Protein AF-A0AA37WS68-F1 (afdb_monomer_lite)

Sequence (68 aa):
MQSQCVTYRVLERLDGRFDIEVTGTNGFTVQREGFTSVTEADAALRDLRAALSIRRWHLVPQGGPALA

pLDDT: mean 74.16, std 18.45, range [37.34, 92.5]

Radius of gyration: 13.08 Å; chains: 1; bounding box: 28×22×41 Å

Foldseek 3Di:
DDDKDKDWDWDQDPVRWIKIWIAIPVGDIAIDTGHNDPVSVVVVVVVVVVCVVVDVDPPPRPDPDDDD

Structure (mmCIF, N/CA/C/O backbone):
data_AF-A0AA37WS68-F1
#
_entry.id   AF-A0AA37WS68-F1
#
loop_
_atom_site.group_PDB
_atom_site.id
_atom_site.type_symbol
_atom_site.label_atom_id
_atom_site.label_alt_id
_atom_site.label_comp_id
_atom_site.label_asym_id
_atom_site.label_entity_id
_atom_site.label_seq_id
_atom_site.pdbx_PDB_ins_code
_atom_site.Cartn_x
_atom_site.Cartn_y
_atom_site.Cartn_z
_atom_site.occupancy
_atom_site.B_iso_or_equiv
_atom_site.auth_seq_id
_atom_site.auth_comp_id
_atom_site.auth_asym_id
_atom_site.auth_atom_id
_atom_site.pdbx_PDB_model_num
ATOM 1 N N . MET A 1 1 ? 6.722 -0.700 -26.622 1.00 46.50 1 MET A N 1
ATOM 2 C CA . MET A 1 1 ? 6.787 0.033 -25.339 1.00 46.50 1 MET A CA 1
ATOM 3 C C . MET A 1 1 ? 5.995 -0.801 -24.342 1.00 46.50 1 MET A C 1
ATOM 5 O O . MET A 1 1 ? 4.789 -0.888 -24.502 1.00 46.50 1 MET A O 1
ATOM 9 N N . GLN A 1 2 ? 6.648 -1.567 -23.461 1.00 52.41 2 GLN A N 1
ATOM 10 C CA . GLN A 1 2 ? 5.920 -2.445 -22.533 1.00 52.41 2 GLN A CA 1
ATOM 11 C C . GLN A 1 2 ? 5.305 -1.589 -21.421 1.00 52.41 2 GLN A C 1
ATOM 13 O O . GLN A 1 2 ? 6.030 -0.864 -20.737 1.00 52.41 2 GLN A O 1
ATOM 18 N N . SER A 1 3 ? 3.982 -1.642 -21.281 1.00 55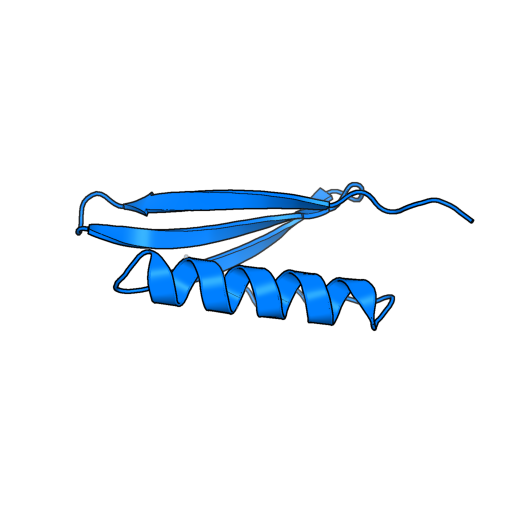.66 3 SER A N 1
ATOM 19 C CA . SER A 1 3 ? 3.269 -1.064 -20.145 1.00 55.66 3 SER A CA 1
ATOM 20 C C . SER A 1 3 ? 3.705 -1.811 -18.887 1.00 55.66 3 SER A C 1
ATOM 22 O O . SER A 1 3 ? 3.439 -3.003 -18.762 1.00 55.66 3 SER A O 1
ATOM 24 N N . GLN A 1 4 ? 4.423 -1.147 -17.981 1.00 62.09 4 GLN A N 1
ATOM 25 C CA . GLN A 1 4 ? 4.681 -1.713 -16.659 1.00 62.09 4 GLN A CA 1
ATOM 26 C C . GLN A 1 4 ? 3.384 -1.617 -15.859 1.00 62.09 4 GLN A C 1
ATOM 28 O O . GLN A 1 4 ? 2.861 -0.518 -15.669 1.00 62.09 4 GLN A O 1
ATOM 33 N N . CYS A 1 5 ? 2.856 -2.756 -15.420 1.00 68.88 5 CYS A N 1
ATOM 34 C CA . CYS A 1 5 ? 1.735 -2.771 -14.490 1.00 68.88 5 CYS A CA 1
ATOM 35 C C . CYS A 1 5 ? 2.293 -2.759 -13.064 1.00 68.88 5 CYS A C 1
ATOM 37 O O . CYS A 1 5 ? 3.297 -3.403 -12.758 1.00 68.88 5 CYS A O 1
ATOM 39 N N . VAL A 1 6 ? 1.646 -2.001 -12.192 1.00 81.50 6 VAL A N 1
ATOM 40 C CA . VAL A 1 6 ? 1.972 -1.923 -10.768 1.00 81.50 6 VAL A CA 1
ATOM 41 C C . VAL A 1 6 ? 0.705 -2.219 -9.984 1.00 81.50 6 VAL A C 1
ATOM 43 O O . VAL A 1 6 ? -0.363 -1.695 -10.301 1.00 81.50 6 VAL A O 1
ATOM 46 N N . THR A 1 7 ? 0.824 -3.090 -8.991 1.00 86.19 7 THR A N 1
ATOM 47 C CA . THR A 1 7 ? -0.252 -3.441 -8.064 1.00 86.19 7 THR A CA 1
ATOM 48 C C . THR A 1 7 ? -0.029 -2.684 -6.769 1.00 86.19 7 THR A C 1
ATOM 50 O O . THR A 1 7 ? 1.083 -2.682 -6.249 1.00 86.19 7 THR A O 1
ATOM 53 N N . TYR A 1 8 ? -1.083 -2.063 -6.252 1.00 85.00 8 TYR A N 1
ATOM 54 C CA . TYR A 1 8 ? -1.049 -1.323 -4.996 1.00 85.00 8 TYR A CA 1
ATOM 55 C C . TYR A 1 8 ? -1.941 -2.019 -3.974 1.00 85.00 8 TYR A C 1
ATOM 57 O O . TYR A 1 8 ? -3.057 -2.422 -4.311 1.00 85.00 8 TYR A O 1
ATOM 65 N N . ARG A 1 9 ? -1.473 -2.142 -2.735 1.00 87.31 9 ARG A N 1
ATOM 66 C CA . ARG A 1 9 ? -2.240 -2.708 -1.620 1.00 87.31 9 ARG A CA 1
ATOM 67 C C . ARG A 1 9 ? -2.076 -1.818 -0.398 1.00 87.31 9 ARG A C 1
ATOM 69 O O . ARG A 1 9 ? -0.976 -1.351 -0.126 1.00 87.31 9 ARG A O 1
ATOM 76 N N . VAL A 1 10 ? -3.170 -1.602 0.323 1.00 87.88 10 VAL A N 1
ATOM 77 C CA . VAL A 1 10 ? -3.155 -1.002 1.661 1.00 87.88 1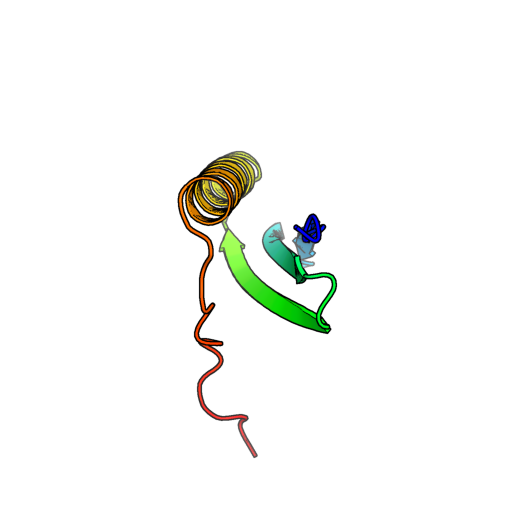0 VAL A CA 1
ATOM 78 C C . VAL A 1 10 ? -3.416 -2.131 2.648 1.00 87.88 10 VAL A C 1
ATOM 80 O O . VAL A 1 10 ? -4.364 -2.896 2.469 1.00 87.88 10 VAL A O 1
ATOM 83 N N . LEU A 1 11 ? -2.544 -2.271 3.636 1.00 89.06 11 LEU A N 1
ATOM 84 C CA . LEU A 1 11 ? -2.582 -3.322 4.644 1.00 89.06 11 LEU A CA 1
ATOM 85 C C . LEU A 1 11 ? -2.839 -2.667 5.996 1.00 89.06 11 LEU A C 1
ATOM 87 O O . LEU A 1 11 ? -2.083 -1.796 6.409 1.00 89.06 11 LEU A O 1
ATOM 91 N N . GLU A 1 12 ? -3.898 -3.078 6.681 1.00 91.19 12 GLU A N 1
ATOM 92 C CA . GLU A 1 12 ? -4.127 -2.681 8.068 1.00 91.19 12 GLU A CA 1
ATOM 93 C C . GLU A 1 12 ? -3.387 -3.648 8.997 1.00 91.19 12 GLU A C 1
ATOM 95 O O . GLU A 1 12 ? -3.487 -4.871 8.866 1.00 91.19 12 GLU A O 1
ATOM 100 N N . ARG A 1 13 ? -2.608 -3.091 9.919 1.00 89.50 13 ARG A N 1
ATOM 101 C CA . ARG A 1 13 ? -1.852 -3.818 10.934 1.00 89.50 13 ARG A CA 1
ATOM 102 C C . ARG A 1 13 ? -2.699 -4.007 12.188 1.00 89.50 13 ARG A C 1
ATOM 104 O O . ARG A 1 13 ? -3.605 -3.234 12.483 1.00 89.50 13 ARG A O 1
ATOM 111 N N . LEU A 1 14 ? -2.329 -5.002 12.993 1.00 90.88 14 LEU A 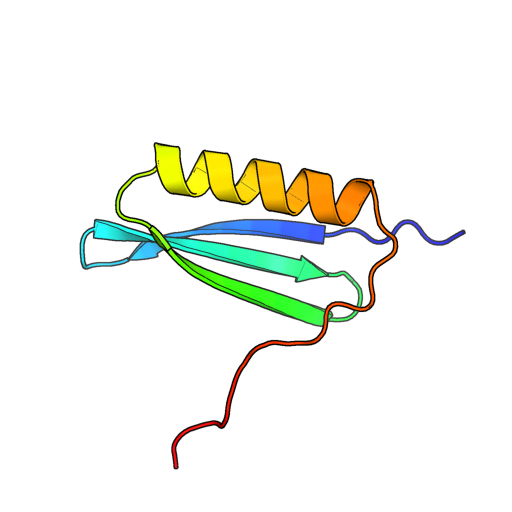N 1
ATOM 112 C CA . LEU A 1 14 ? -2.988 -5.297 14.273 1.00 90.88 14 LEU A CA 1
ATOM 113 C C . LEU A 1 14 ? -2.897 -4.149 15.297 1.00 90.88 14 LEU A C 1
ATOM 115 O O . LEU A 1 14 ? -3.683 -4.117 16.238 1.00 90.88 14 LEU A O 1
ATOM 119 N N . ASP A 1 15 ? -1.950 -3.221 15.130 1.00 91.06 15 ASP A N 1
ATOM 120 C CA . ASP A 1 15 ? -1.794 -2.020 15.960 1.00 91.06 15 ASP A CA 1
ATOM 121 C C . ASP A 1 15 ? -2.643 -0.827 15.471 1.00 91.06 15 ASP A C 1
ATOM 123 O O . ASP A 1 15 ? -2.510 0.277 16.000 1.00 91.06 15 ASP A O 1
ATOM 127 N N . GLY A 1 16 ? -3.511 -1.035 14.473 1.00 89.31 16 GLY A N 1
ATOM 128 C CA . GLY A 1 16 ? -4.373 -0.005 13.889 1.00 89.31 16 GLY A CA 1
ATOM 129 C C . GLY A 1 16 ? -3.653 0.947 12.931 1.00 89.31 16 GLY A C 1
ATOM 130 O O . GLY A 1 16 ? -4.235 1.947 12.513 1.00 89.31 16 GLY A O 1
ATOM 131 N N . ARG A 1 17 ? -2.387 0.672 12.589 1.00 92.50 17 ARG A N 1
ATOM 132 C CA . ARG A 1 17 ? -1.650 1.417 11.562 1.00 92.50 17 ARG A CA 1
ATOM 133 C C . ARG A 1 17 ? -1.875 0.821 10.181 1.00 92.50 17 ARG A C 1
ATOM 135 O O . ARG A 1 17 ? -2.250 -0.338 10.037 1.00 92.50 17 ARG A O 1
ATOM 142 N N . PHE A 1 18 ? -1.590 1.610 9.157 1.00 89.44 18 PHE A N 1
ATOM 143 C CA . PHE A 1 18 ? -1.703 1.204 7.766 1.00 89.44 18 PHE A CA 1
ATOM 144 C C . PHE A 1 18 ? -0.326 1.185 7.112 1.00 89.44 18 PHE A C 1
ATOM 146 O O . PHE A 1 18 ? 0.481 2.091 7.315 1.00 89.44 18 PHE A O 1
ATOM 153 N N . ASP A 1 19 ? -0.093 0.177 6.285 1.00 90.88 19 ASP A N 1
ATOM 154 C CA . ASP A 1 19 ? 1.064 0.066 5.410 1.00 90.88 19 ASP A CA 1
ATOM 155 C C . ASP A 1 19 ? 0.593 0.084 3.952 1.00 90.88 19 ASP A C 1
ATOM 157 O O . ASP A 1 19 ? -0.537 -0.287 3.630 1.00 90.88 19 ASP A O 1
ATOM 161 N N . ILE A 1 20 ? 1.465 0.515 3.049 1.00 89.69 20 ILE A N 1
ATOM 162 C CA . ILE A 1 20 ? 1.228 0.530 1.608 1.00 89.69 20 ILE A CA 1
ATOM 163 C C . ILE A 1 20 ? 2.293 -0.323 0.945 1.00 89.69 20 ILE A C 1
ATOM 165 O O . ILE A 1 20 ? 3.483 -0.070 1.111 1.00 89.69 20 ILE A O 1
ATOM 169 N N . GLU A 1 21 ? 1.862 -1.283 0.140 1.00 89.88 21 GLU A N 1
ATOM 170 C CA . GLU A 1 21 ? 2.722 -2.128 -0.677 1.00 89.88 21 GLU A CA 1
ATOM 171 C C . GLU A 1 21 ? 2.495 -1.815 -2.160 1.00 89.88 21 GLU A C 1
ATOM 173 O O . GLU A 1 21 ? 1.358 -1.756 -2.638 1.00 89.88 21 GLU A O 1
ATOM 178 N N . VAL A 1 22 ? 3.585 -1.628 -2.903 1.00 86.50 22 VAL A N 1
ATOM 179 C CA . VAL A 1 22 ? 3.579 -1.429 -4.353 1.00 86.50 22 VAL A CA 1
ATOM 180 C C . VAL A 1 22 ? 4.432 -2.502 -5.005 1.00 86.50 22 VAL A C 1
ATOM 182 O O . VAL A 1 22 ? 5.645 -2.519 -4.821 1.00 86.50 22 VAL A O 1
ATOM 185 N N . THR A 1 23 ? 3.808 -3.366 -5.800 1.00 85.88 23 THR A N 1
ATOM 186 C CA . THR A 1 23 ? 4.490 -4.449 -6.520 1.00 85.88 23 THR A CA 1
ATOM 187 C C . THR A 1 23 ? 4.502 -4.167 -8.018 1.00 85.88 23 THR A C 1
ATOM 189 O O . THR A 1 23 ? 3.446 -4.020 -8.634 1.00 85.88 23 THR A O 1
ATOM 192 N N . GLY A 1 24 ? 5.688 -4.094 -8.618 1.00 83.44 24 GLY A N 1
ATOM 193 C CA . GLY A 1 24 ? 5.869 -3.961 -10.063 1.00 83.44 24 GLY A CA 1
ATOM 194 C C . GLY A 1 24 ? 5.872 -5.302 -10.794 1.00 83.44 24 GLY A C 1
ATOM 195 O O . GLY A 1 24 ? 6.249 -6.332 -10.243 1.00 83.44 24 GLY A O 1
ATOM 196 N N . THR A 1 25 ? 5.518 -5.301 -12.083 1.00 77.69 25 THR A N 1
ATOM 197 C CA . THR A 1 25 ? 5.556 -6.501 -12.952 1.00 77.69 25 THR A CA 1
ATOM 198 C C . THR A 1 25 ? 6.939 -7.131 -13.130 1.00 77.69 25 THR A C 1
ATOM 200 O O . THR A 1 25 ? 7.044 -8.263 -13.583 1.00 77.69 25 THR A O 1
ATOM 203 N N . ASN A 1 26 ? 8.005 -6.405 -12.808 1.00 74.56 26 ASN A N 1
ATOM 204 C CA . ASN A 1 26 ? 9.387 -6.894 -12.791 1.00 74.56 26 ASN A CA 1
ATOM 205 C C . ASN A 1 26 ? 9.790 -7.495 -11.430 1.00 74.56 26 ASN A C 1
ATOM 207 O O . ASN A 1 26 ? 10.968 -7.777 -11.225 1.00 74.56 26 ASN A O 1
ATOM 211 N N . GLY A 1 27 ? 8.837 -7.666 -10.510 1.00 75.94 27 GLY A N 1
ATOM 212 C CA . GLY A 1 27 ? 9.058 -8.297 -9.214 1.00 75.94 27 GLY A CA 1
ATOM 213 C C . GLY A 1 27 ? 9.679 -7.391 -8.153 1.00 75.94 27 GLY A C 1
ATOM 214 O O . GLY A 1 27 ? 10.031 -7.901 -7.094 1.00 75.94 27 GLY A O 1
ATOM 215 N N . PHE A 1 28 ? 9.818 -6.074 -8.385 1.00 81.75 28 PHE A N 1
ATOM 216 C CA . PHE A 1 28 ? 10.130 -5.179 -7.265 1.00 81.75 28 PHE A CA 1
ATOM 217 C C . PHE A 1 28 ? 8.902 -5.026 -6.376 1.00 81.75 28 PHE A C 1
ATOM 219 O O . PHE A 1 28 ? 7.783 -4.883 -6.873 1.00 81.75 28 PHE A O 1
ATOM 226 N N . THR A 1 29 ? 9.144 -4.945 -5.074 1.00 83.44 29 THR A N 1
ATOM 227 C CA . THR A 1 29 ? 8.147 -4.540 -4.090 1.00 83.44 29 THR A CA 1
ATOM 228 C C . THR A 1 29 ? 8.708 -3.373 -3.291 1.00 83.44 29 THR A C 1
ATOM 230 O O . THR A 1 29 ? 9.855 -3.410 -2.849 1.00 83.44 29 THR A O 1
ATOM 233 N N . VAL A 1 30 ? 7.918 -2.314 -3.143 1.00 83.00 30 VAL A N 1
ATOM 234 C CA . VAL A 1 30 ? 8.222 -1.165 -2.286 1.00 83.00 30 VAL A CA 1
ATOM 235 C C . VAL A 1 30 ? 7.145 -1.095 -1.221 1.00 83.00 30 VAL A C 1
ATOM 237 O O . VAL A 1 30 ? 5.962 -1.049 -1.553 1.00 83.00 30 VAL A O 1
ATOM 240 N N . GLN A 1 31 ? 7.553 -1.055 0.042 1.00 85.31 31 GLN A N 1
ATOM 241 C CA . GLN A 1 31 ? 6.648 -0.916 1.173 1.00 85.31 31 GLN A CA 1
ATOM 242 C C . GLN A 1 31 ? 6.878 0.431 1.859 1.00 85.31 31 GLN A C 1
ATOM 244 O O . GLN A 1 31 ? 8.013 0.881 2.020 1.00 85.31 31 GLN A O 1
ATOM 249 N N . ARG A 1 32 ? 5.790 1.096 2.243 1.00 86.19 32 ARG A N 1
ATOM 250 C CA . ARG A 1 32 ? 5.796 2.230 3.168 1.00 86.19 32 ARG A CA 1
ATOM 251 C C . ARG A 1 32 ? 4.951 1.865 4.369 1.00 86.19 32 ARG A C 1
ATOM 253 O O . ARG A 1 32 ? 3.815 1.444 4.192 1.00 86.19 32 ARG A O 1
ATOM 260 N N . GLU A 1 33 ? 5.500 2.043 5.560 1.00 89.50 33 GLU A N 1
ATOM 261 C CA . GLU A 1 33 ? 4.873 1.570 6.789 1.00 89.50 33 GLU A CA 1
ATOM 262 C C . GLU A 1 33 ? 4.445 2.704 7.716 1.00 89.50 33 GLU A C 1
ATOM 264 O O . GLU A 1 33 ? 5.015 3.797 7.693 1.00 89.50 33 GLU A O 1
ATOM 269 N N . GLY A 1 34 ? 3.497 2.390 8.598 1.00 86.25 34 GLY A N 1
ATOM 270 C CA . GLY A 1 34 ? 3.260 3.156 9.817 1.00 86.25 34 GLY A CA 1
ATOM 271 C C . GLY A 1 34 ? 2.371 4.387 9.660 1.00 86.25 34 GLY A C 1
ATOM 272 O O . GLY A 1 34 ? 2.475 5.305 10.473 1.00 86.25 34 GLY A O 1
ATOM 273 N N . PHE A 1 35 ? 1.487 4.413 8.663 1.00 89.94 35 PHE A N 1
ATOM 274 C CA . PHE A 1 35 ? 0.467 5.454 8.552 1.00 89.94 35 PHE A CA 1
ATOM 275 C C . PHE A 1 35 ? -0.546 5.312 9.688 1.00 89.94 35 PHE A C 1
ATOM 277 O O . PHE A 1 35 ? -0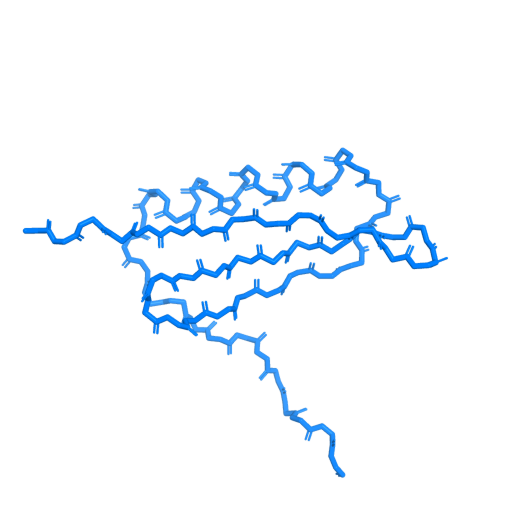.971 4.208 10.023 1.00 89.94 35 PHE A O 1
ATOM 284 N N . THR A 1 36 ? -0.947 6.426 10.295 1.00 90.12 36 THR A N 1
ATOM 285 C CA . THR A 1 36 ? -1.823 6.397 11.479 1.00 90.12 36 THR A CA 1
ATOM 286 C C . THR A 1 36 ? -3.304 6.419 11.121 1.00 90.12 36 THR A C 1
ATOM 288 O O . THR A 1 36 ? -4.159 6.190 11.973 1.00 90.12 36 THR A O 1
ATOM 291 N N . SER A 1 37 ? -3.620 6.692 9.854 1.00 87.88 37 SER A N 1
ATOM 292 C CA . SER A 1 37 ? -4.989 6.752 9.359 1.00 87.88 37 SER A CA 1
ATOM 293 C C . SER A 1 37 ? -5.095 6.329 7.896 1.00 87.88 37 SER A C 1
ATOM 295 O O . SER A 1 37 ? -4.151 6.464 7.113 1.00 87.88 37 SER A O 1
ATOM 297 N N . VAL A 1 38 ? -6.296 5.891 7.508 1.00 85.94 38 VAL A N 1
ATOM 298 C CA . VAL A 1 38 ? -6.639 5.583 6.111 1.00 85.94 38 VAL A CA 1
ATOM 299 C C . VAL A 1 38 ? -6.440 6.802 5.208 1.00 85.94 38 VAL A C 1
ATOM 301 O O . VAL A 1 38 ? -5.983 6.654 4.082 1.00 85.94 38 VAL A O 1
ATOM 304 N N . THR A 1 39 ? -6.738 8.011 5.695 1.00 88.38 39 THR A N 1
ATOM 305 C CA . THR A 1 39 ? -6.568 9.255 4.927 1.00 88.38 39 THR A CA 1
ATOM 306 C C . THR A 1 39 ? -5.100 9.531 4.608 1.00 88.38 39 THR A C 1
ATOM 308 O O . THR A 1 39 ? -4.780 9.885 3.475 1.00 88.38 39 THR A O 1
ATOM 311 N N . GLU A 1 40 ? -4.199 9.342 5.578 1.00 87.50 40 GLU A N 1
ATOM 312 C CA . GLU A 1 40 ? -2.754 9.459 5.345 1.00 87.50 40 GLU A CA 1
ATOM 313 C C . GLU A 1 40 ? -2.257 8.399 4.359 1.00 87.50 40 GLU A C 1
ATOM 315 O O . GLU A 1 40 ? -1.491 8.716 3.447 1.00 87.50 40 GLU A O 1
ATOM 320 N N . ALA A 1 41 ? -2.729 7.157 4.502 1.00 85.38 41 ALA A N 1
ATOM 321 C CA . ALA A 1 41 ? -2.369 6.075 3.596 1.00 85.38 41 ALA A CA 1
ATOM 322 C C . ALA A 1 41 ? -2.879 6.329 2.161 1.00 85.38 41 ALA A C 1
ATOM 324 O O . ALA A 1 41 ? -2.145 6.132 1.195 1.00 85.38 41 ALA A O 1
ATOM 325 N N . ASP A 1 42 ? -4.106 6.830 1.995 1.00 87.44 42 ASP A N 1
ATOM 326 C CA . ASP A 1 42 ? -4.671 7.185 0.686 1.00 87.44 42 ASP A CA 1
ATOM 327 C C . ASP A 1 42 ? -3.913 8.351 0.032 1.00 87.44 42 ASP A C 1
ATOM 329 O O . ASP A 1 42 ? -3.596 8.296 -1.159 1.00 87.44 42 ASP A O 1
ATOM 333 N N . ALA A 1 43 ? -3.552 9.382 0.803 1.00 87.25 43 ALA A N 1
ATOM 334 C CA . ALA A 1 43 ? -2.737 10.489 0.308 1.00 87.25 43 ALA A CA 1
ATOM 335 C C . ALA A 1 43 ? -1.358 10.000 -0.169 1.00 87.25 43 ALA A C 1
ATOM 337 O O . ALA A 1 43 ? -0.960 10.270 -1.304 1.00 87.25 43 ALA A O 1
ATOM 338 N N . ALA A 1 44 ? -0.672 9.191 0.644 1.00 86.12 44 ALA A N 1
ATOM 339 C CA . ALA A 1 44 ? 0.617 8.612 0.281 1.00 86.12 44 ALA A CA 1
ATOM 340 C C . ALA A 1 44 ? 0.523 7.675 -0.937 1.00 86.12 44 ALA A C 1
ATOM 342 O O . ALA A 1 44 ? 1.437 7.643 -1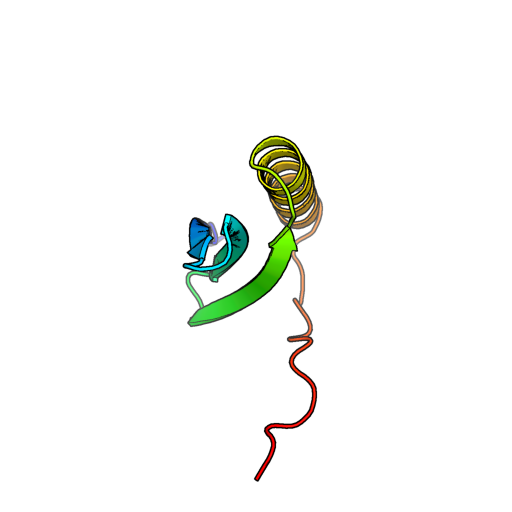.767 1.00 86.12 44 ALA A O 1
ATOM 343 N N . LEU A 1 45 ? -0.583 6.942 -1.084 1.00 85.44 45 LEU A N 1
ATOM 344 C CA . LEU A 1 45 ? -0.853 6.104 -2.250 1.00 85.44 45 LEU A CA 1
ATOM 345 C C . LEU A 1 45 ? -1.027 6.942 -3.527 1.00 85.44 45 LEU A C 1
ATOM 347 O O . LEU A 1 45 ? -0.496 6.577 -4.582 1.00 85.44 45 LEU A O 1
ATOM 351 N N . ARG A 1 46 ? -1.740 8.073 -3.453 1.00 86.00 46 ARG A N 1
ATOM 352 C CA . ARG A 1 46 ? -1.890 9.007 -4.584 1.00 86.00 46 ARG A CA 1
ATOM 353 C C . ARG A 1 46 ? -0.553 9.609 -4.993 1.00 86.00 46 ARG A C 1
ATOM 355 O O . ARG A 1 46 ? -0.257 9.635 -6.188 1.00 86.00 46 ARG A O 1
ATOM 362 N N . ASP A 1 47 ? 0.268 10.003 -4.025 1.00 84.56 47 ASP A N 1
ATOM 363 C CA . ASP A 1 47 ? 1.612 10.526 -4.279 1.00 84.56 47 ASP A CA 1
ATOM 364 C C . ASP A 1 47 ? 2.510 9.475 -4.939 1.00 84.56 47 ASP A C 1
ATOM 366 O O . ASP A 1 47 ? 3.195 9.770 -5.920 1.00 84.56 47 ASP A O 1
ATOM 370 N N . LEU A 1 48 ? 2.462 8.224 -4.466 1.00 79.38 48 LEU A N 1
ATOM 371 C CA . LEU A 1 48 ? 3.172 7.095 -5.075 1.00 79.38 48 LEU A CA 1
ATOM 372 C C . LEU A 1 48 ? 2.730 6.869 -6.524 1.00 79.38 48 LEU A C 1
ATOM 374 O O . LEU A 1 48 ? 3.568 6.748 -7.419 1.00 79.38 48 LEU A O 1
ATOM 378 N N . ARG A 1 49 ? 1.419 6.864 -6.780 1.00 80.88 49 ARG A N 1
ATOM 379 C CA . ARG A 1 49 ? 0.873 6.715 -8.133 1.00 80.88 49 ARG A CA 1
ATOM 380 C C . ARG A 1 49 ? 1.303 7.863 -9.048 1.00 80.88 49 ARG A C 1
ATOM 382 O O . ARG A 1 49 ? 1.660 7.615 -10.199 1.00 80.88 49 ARG A O 1
ATOM 389 N N . ALA A 1 50 ? 1.298 9.100 -8.552 1.00 81.88 50 ALA A N 1
ATOM 390 C CA . ALA A 1 50 ? 1.748 10.266 -9.306 1.00 81.88 50 ALA A CA 1
ATOM 391 C C . ALA A 1 50 ? 3.251 10.181 -9.614 1.00 81.88 50 ALA A C 1
ATOM 393 O O . ALA A 1 50 ? 3.652 10.342 -10.767 1.00 81.88 50 ALA A O 1
ATOM 394 N N . ALA A 1 51 ? 4.077 9.842 -8.622 1.00 75.62 51 ALA A N 1
ATOM 395 C CA . ALA A 1 51 ? 5.519 9.680 -8.787 1.00 75.62 51 ALA A CA 1
ATOM 396 C C . ALA A 1 51 ? 5.866 8.615 -9.840 1.00 75.62 51 ALA A C 1
ATOM 398 O O . ALA A 1 51 ? 6.716 8.857 -10.698 1.00 75.62 51 ALA A O 1
ATOM 399 N N . LEU A 1 52 ? 5.167 7.475 -9.827 1.00 73.38 52 LEU A N 1
ATOM 400 C CA . LEU A 1 52 ? 5.345 6.401 -10.810 1.00 73.38 52 LEU A CA 1
ATOM 401 C C . LEU A 1 52 ? 4.797 6.767 -12.197 1.00 73.38 52 LEU A C 1
ATOM 403 O O . LEU A 1 52 ? 5.352 6.346 -13.211 1.00 73.38 52 LEU A O 1
ATOM 407 N N . SER A 1 53 ? 3.737 7.576 -12.266 1.00 70.44 53 SER A N 1
ATOM 408 C CA . SER A 1 53 ? 3.147 8.022 -13.533 1.00 70.44 53 SER A CA 1
ATOM 409 C C . SER A 1 5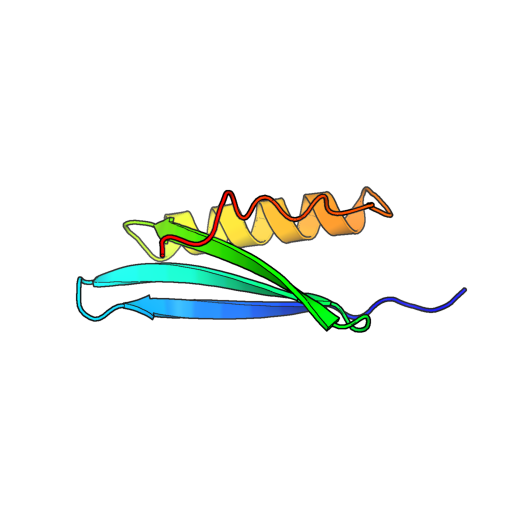3 ? 3.991 9.077 -14.250 1.00 70.44 53 SER A C 1
ATOM 411 O O . SER A 1 53 ? 4.022 9.101 -15.477 1.00 70.44 53 SER A O 1
ATOM 413 N N . ILE A 1 54 ? 4.648 9.974 -13.511 1.00 63.59 54 ILE A N 1
ATOM 414 C CA . ILE A 1 54 ? 5.442 11.076 -14.087 1.00 63.59 54 ILE A CA 1
ATOM 415 C C . ILE A 1 54 ? 6.788 10.559 -14.601 1.00 63.59 54 ILE A C 1
ATOM 417 O O . ILE A 1 54 ? 7.477 11.199 -15.398 1.00 63.59 54 ILE A O 1
ATOM 421 N N . ARG A 1 55 ? 7.225 9.414 -14.085 1.00 51.25 55 ARG A N 1
ATOM 422 C CA . ARG A 1 55 ? 8.642 9.180 -13.952 1.00 51.25 55 ARG A CA 1
ATOM 423 C C . ARG A 1 55 ? 8.869 7.666 -14.090 1.00 51.25 55 ARG A C 1
ATOM 425 O O . ARG A 1 55 ? 8.622 6.882 -13.187 1.00 51.25 55 ARG A O 1
ATOM 432 N N . ARG A 1 56 ? 9.353 7.270 -15.278 1.00 47.66 56 ARG A N 1
ATOM 433 C CA . ARG A 1 56 ? 9.876 5.934 -15.640 1.00 47.66 56 ARG A CA 1
ATOM 434 C C . ARG A 1 56 ? 11.059 5.593 -14.718 1.00 47.66 56 ARG A C 1
ATOM 436 O O . ARG A 1 56 ? 12.205 5.798 -15.105 1.00 47.66 56 ARG A O 1
ATOM 443 N N . TRP A 1 57 ? 10.803 5.227 -13.462 1.00 52.50 57 TRP A N 1
ATOM 444 C CA . TRP A 1 57 ? 11.836 5.210 -12.422 1.00 52.50 57 TRP A CA 1
ATOM 445 C C . TRP A 1 57 ? 12.510 3.867 -12.228 1.00 52.50 57 TRP A C 1
ATOM 447 O O . TRP A 1 57 ? 11.871 2.851 -11.974 1.00 52.50 57 TRP A O 1
ATOM 457 N N . HIS A 1 58 ? 13.841 3.950 -12.225 1.00 42.94 58 HIS A N 1
ATOM 458 C CA . HIS A 1 58 ? 14.700 3.248 -11.283 1.00 42.94 58 HIS A CA 1
ATOM 459 C C . HIS A 1 58 ? 14.213 3.543 -9.857 1.00 42.94 58 HIS A C 1
ATOM 461 O O . HIS A 1 58 ? 14.591 4.547 -9.252 1.00 42.94 58 HIS A O 1
ATOM 467 N N . LEU A 1 59 ? 13.336 2.698 -9.326 1.00 45.72 59 LEU A N 1
ATOM 468 C CA . LEU A 1 59 ? 13.108 2.645 -7.889 1.00 45.72 59 LEU A CA 1
ATOM 469 C C . LEU A 1 59 ? 14.378 2.063 -7.272 1.00 45.72 59 LEU A C 1
ATOM 471 O O . LEU A 1 59 ? 14.699 0.898 -7.488 1.00 45.72 59 LEU A O 1
ATOM 475 N N . VAL A 1 60 ? 15.134 2.894 -6.556 1.00 41.66 60 VAL A N 1
ATOM 476 C CA . VAL A 1 60 ? 16.172 2.394 -5.655 1.00 41.66 60 VAL A CA 1
ATOM 477 C C . VAL A 1 60 ? 15.422 1.718 -4.508 1.00 41.66 60 VAL A C 1
ATOM 479 O O . VAL A 1 60 ? 14.652 2.411 -3.835 1.00 41.66 60 VAL A O 1
ATOM 482 N N . PRO A 1 61 ? 15.575 0.401 -4.293 1.00 42.69 61 PRO A N 1
ATOM 483 C CA . PRO A 1 61 ? 14.967 -0.251 -3.148 1.00 42.69 61 PRO A CA 1
ATOM 484 C C . PRO A 1 61 ? 15.611 0.343 -1.895 1.00 42.69 61 PRO A C 1
ATOM 486 O O . PRO A 1 61 ? 16.753 0.040 -1.565 1.00 42.69 61 PRO A O 1
ATOM 489 N N . GLN A 1 62 ? 14.905 1.242 -1.214 1.00 45.22 62 GLN A N 1
ATOM 490 C CA . GLN A 1 62 ? 15.271 1.620 0.143 1.00 45.22 62 GLN A CA 1
ATOM 491 C C . GLN A 1 62 ? 14.678 0.584 1.093 1.00 45.22 62 GLN A C 1
ATOM 493 O O . GLN A 1 62 ? 13.630 0.788 1.691 1.00 45.22 62 GLN A O 1
ATOM 498 N N . GLY A 1 63 ? 15.373 -0.545 1.186 1.00 37.56 63 GLY A N 1
ATOM 499 C CA . GLY A 1 63 ? 15.373 -1.413 2.353 1.00 37.56 63 GLY A CA 1
ATOM 500 C C . GLY A 1 63 ? 16.817 -1.488 2.827 1.00 37.56 63 GLY A C 1
ATOM 501 O O . GLY A 1 63 ? 17.627 -2.177 2.213 1.00 37.56 63 GLY A O 1
ATOM 502 N N . GLY A 1 64 ? 17.153 -0.696 3.849 1.00 39.94 64 GLY A N 1
ATOM 503 C CA . GLY A 1 64 ? 18.428 -0.784 4.565 1.00 39.94 64 GLY A CA 1
ATOM 504 C C . GLY A 1 64 ? 18.661 -2.186 5.153 1.00 39.94 64 GLY A C 1
ATOM 505 O O . GLY A 1 64 ? 17.785 -3.044 5.051 1.00 39.94 64 GLY A O 1
ATOM 506 N N . PRO A 1 65 ? 19.849 -2.446 5.726 1.00 37.34 65 PRO A N 1
ATOM 507 C CA . PRO A 1 65 ? 20.361 -3.795 5.946 1.00 37.34 65 PRO A CA 1
ATOM 508 C C . PRO A 1 65 ? 19.389 -4.676 6.735 1.00 37.34 65 PRO A C 1
ATOM 510 O O . PRO A 1 65 ? 18.856 -4.268 7.767 1.00 37.34 65 PRO A O 1
ATOM 513 N N . ALA A 1 66 ? 19.208 -5.903 6.239 1.00 37.88 66 ALA A N 1
ATOM 514 C CA . ALA A 1 66 ? 18.563 -6.983 6.965 1.00 37.88 66 ALA A CA 1
ATOM 515 C C . ALA A 1 66 ? 19.321 -7.216 8.279 1.00 37.88 66 ALA A C 1
ATOM 517 O O . ALA A 1 66 ? 20.520 -7.494 8.264 1.00 37.88 66 ALA A O 1
ATOM 518 N N . LEU A 1 67 ? 18.624 -7.068 9.404 1.00 37.75 67 LEU A N 1
ATOM 519 C CA . LEU A 1 67 ? 19.128 -7.486 10.705 1.00 37.75 67 LEU A CA 1
ATOM 520 C C . LEU A 1 67 ? 19.316 -9.011 10.694 1.00 37.75 67 LEU A C 1
ATOM 522 O O . LEU A 1 67 ? 18.346 -9.751 10.528 1.00 37.75 67 LEU A O 1
ATOM 526 N N . ALA A 1 68 ? 20.561 -9.441 10.888 1.00 39.06 68 ALA A N 1
ATOM 527 C CA . ALA A 1 68 ? 20.950 -10.725 11.459 1.00 39.06 68 ALA A CA 1
ATOM 528 C C . ALA A 1 68 ? 21.967 -10.445 12.571 1.00 39.06 68 ALA A C 1
ATOM 530 O O . ALA A 1 68 ? 22.804 -9.532 12.368 1.00 39.06 68 ALA A O 1
#

Secondary structure (DSSP, 8-state):
-----EEEEEEE-TTS-EEEEEEETTS-EEEEEEESSHHHHHHHHHHHHHHHHH---------PPPP-

Organism: NCBI:txid374432